Protein AF-A0A3B1IP93-F1 (afdb_monomer)

InterPro domains:
  IPR001810 F-box domain [PF12937] (65-106)
  IPR001810 F-box domain [PS50181] (61-107)
  IPR001810 F-box domain [SM00256] (67-107)
  IPR036047 F-box-like domain superfamily [SSF81383] (60-133)

pLDDT: mean 70.58, std 12.07, range [33.97, 86.12]

Radius of gyration: 28.16 Å; Cα contacts (8 Å, |Δi|>4): 142; chains: 1; bounding box: 76×38×85 Å

Sequence (161 aa):
MAKVQEESLLEIGGQGPAPIKDYYHLLITSTQVIWRNARPGELKESHSILNYSLDLCQGQADYLLRLPESIHLKIMSHLDLEDVARLAGTCCRFKQLCSSEEFWEQTVRMHWDTVPAEVEELAEELGWRNVFFTNKLQLQKQISRRKQRNQSGAAREYPTD

Nearest PDB structures (foldseek):
  3f6h-assembly1_A  TM=3.843E-01  e=4.663E+00  Leptospira interrogans
  3f6g-assembly1_A  TM=3.201E-01  e=5.302E+00  Leptospira interrogans
  3f6h-assembly1_B  TM=3.207E-01  e=6.429E+00  Leptospira interrogans
  3f6g-assembly1_B  TM=3.218E-01  e=7.795E+00  Leptospira interrogans

Structure (mmCIF, N/CA/C/O backbone):
data_AF-A0A3B1IP93-F1
#
_entry.id   AF-A0A3B1IP93-F1
#
loop_
_atom_site.group_PDB
_atom_site.id
_atom_site.type_symbol
_atom_site.label_atom_id
_atom_site.label_alt_id
_atom_site.label_comp_id
_atom_site.label_asym_id
_atom_site.label_entity_id
_atom_site.label_seq_id
_atom_site.pdbx_PDB_ins_code
_atom_site.Cartn_x
_atom_site.Cartn_y
_atom_site.Cartn_z
_atom_site.occupancy
_atom_site.B_iso_or_equiv
_atom_site.auth_seq_id
_atom_site.auth_comp_id
_atom_site.auth_asym_id
_atom_site.auth_atom_id
_atom_site.pdbx_PDB_model_num
ATOM 1 N N . MET A 1 1 ? 36.717 -4.564 -41.749 1.00 33.97 1 MET A N 1
ATOM 2 C CA . MET A 1 1 ? 36.031 -5.330 -40.688 1.00 33.97 1 MET A CA 1
ATOM 3 C C . MET A 1 1 ? 34.586 -4.870 -40.673 1.00 33.97 1 MET A C 1
ATOM 5 O O . MET A 1 1 ? 34.349 -3.698 -40.410 1.00 33.97 1 MET A O 1
ATOM 9 N N . ALA A 1 2 ? 33.653 -5.725 -41.096 1.00 37.81 2 ALA A N 1
ATOM 10 C CA . ALA A 1 2 ? 32.235 -5.384 -41.120 1.00 37.81 2 ALA A CA 1
ATOM 11 C C . ALA A 1 2 ? 31.737 -5.269 -39.675 1.00 37.81 2 ALA A C 1
ATOM 13 O O . ALA A 1 2 ? 31.897 -6.201 -38.889 1.00 37.81 2 ALA A O 1
ATOM 14 N N . LYS A 1 3 ? 31.200 -4.102 -39.316 1.00 44.84 3 LYS A N 1
ATOM 15 C CA . LYS A 1 3 ? 30.527 -3.885 -38.039 1.00 44.84 3 LYS A CA 1
ATOM 16 C C . LYS A 1 3 ? 29.268 -4.749 -38.092 1.00 44.84 3 LYS A C 1
ATOM 18 O O . LYS A 1 3 ? 28.403 -4.483 -38.919 1.00 44.84 3 LYS A O 1
ATOM 23 N N . VAL A 1 4 ? 29.216 -5.825 -37.305 1.00 50.84 4 VAL A N 1
ATOM 24 C CA . VAL A 1 4 ? 27.978 -6.590 -37.109 1.00 50.84 4 VAL A CA 1
ATOM 25 C C . VAL A 1 4 ? 26.972 -5.580 -36.574 1.00 50.84 4 VAL A C 1
ATOM 27 O O . VAL A 1 4 ? 27.146 -5.049 -35.478 1.00 50.84 4 VAL A O 1
ATOM 30 N N . GLN A 1 5 ? 26.025 -5.195 -37.423 1.00 55.84 5 GLN A N 1
ATOM 31 C CA . GLN A 1 5 ? 24.984 -4.251 -37.067 1.00 55.84 5 GLN A CA 1
ATOM 32 C C . GLN A 1 5 ? 24.072 -5.017 -36.113 1.00 55.84 5 GLN A C 1
ATOM 34 O O . GLN A 1 5 ? 23.348 -5.913 -36.535 1.00 55.84 5 GLN A O 1
ATOM 39 N N . GLU A 1 6 ? 24.211 -4.756 -34.818 1.00 62.09 6 GLU A N 1
ATOM 40 C CA . GLU A 1 6 ? 23.313 -5.303 -33.806 1.00 62.09 6 GLU A CA 1
ATOM 41 C C . GLU A 1 6 ? 21.879 -4.939 -34.218 1.00 62.09 6 GLU A C 1
ATOM 43 O O . GLU A 1 6 ? 21.616 -3.776 -34.541 1.00 62.09 6 GLU A O 1
ATOM 48 N N . GLU A 1 7 ? 20.983 -5.927 -34.317 1.00 72.31 7 GLU A N 1
ATOM 49 C CA . GLU A 1 7 ? 19.621 -5.684 -34.795 1.00 72.31 7 GLU A CA 1
ATOM 50 C C . GLU A 1 7 ? 18.927 -4.696 -33.853 1.00 72.31 7 GLU A C 1
ATOM 52 O O . GLU A 1 7 ? 18.729 -4.964 -32.663 1.00 72.31 7 GLU A O 1
ATOM 57 N N . SER A 1 8 ? 18.587 -3.522 -34.390 1.00 69.88 8 SER A N 1
ATOM 58 C CA . SER A 1 8 ? 17.735 -2.568 -33.695 1.00 69.88 8 SER A CA 1
ATOM 59 C C . SER A 1 8 ? 16.310 -3.102 -33.739 1.00 69.88 8 SER A C 1
ATOM 61 O O . SER A 1 8 ? 15.694 -3.182 -34.800 1.00 69.88 8 SER A O 1
ATOM 63 N N . LEU A 1 9 ? 15.810 -3.502 -32.573 1.00 79.00 9 LEU A N 1
ATOM 64 C CA . LEU A 1 9 ? 14.445 -3.984 -32.396 1.00 79.00 9 LEU A CA 1
ATOM 65 C C . LEU A 1 9 ? 13.451 -2.819 -32.379 1.00 79.00 9 LEU A C 1
ATOM 67 O O . LEU A 1 9 ? 12.309 -2.972 -32.806 1.00 79.00 9 LEU A O 1
ATOM 71 N N . LEU A 1 10 ? 13.876 -1.659 -31.873 1.00 77.19 10 LEU A N 1
ATOM 72 C CA . LEU A 1 10 ? 13.065 -0.449 -31.827 1.00 77.19 10 LEU A CA 1
ATOM 73 C C . LEU A 1 10 ? 13.965 0.782 -31.757 1.00 77.19 10 LEU A C 1
ATOM 75 O O . LEU A 1 10 ? 14.803 0.894 -30.867 1.00 77.19 10 LEU A O 1
ATOM 79 N N . GLU A 1 11 ? 13.747 1.740 -32.648 1.00 83.12 11 GLU A N 1
ATOM 80 C CA . GLU A 1 11 ? 14.391 3.049 -32.592 1.00 83.12 11 GLU A CA 1
ATOM 81 C C . GLU A 1 11 ? 13.318 4.132 -32.678 1.00 83.12 11 GLU A C 1
ATOM 83 O O . GLU A 1 11 ? 12.549 4.192 -33.637 1.00 83.12 11 GLU A O 1
ATOM 88 N N . ILE A 1 12 ? 13.241 4.978 -31.652 1.00 80.00 12 ILE A N 1
ATOM 89 C CA . ILE A 1 12 ? 12.288 6.083 -31.581 1.00 80.00 12 ILE A CA 1
ATOM 90 C C . ILE A 1 12 ? 13.043 7.344 -31.192 1.00 80.00 12 ILE A C 1
ATOM 92 O O . ILE A 1 12 ? 13.709 7.389 -30.162 1.00 80.00 12 ILE A O 1
ATOM 96 N N . GLY A 1 13 ? 12.918 8.395 -31.992 1.00 83.81 13 GLY A N 1
ATOM 97 C CA . GLY A 1 13 ? 13.522 9.687 -31.701 1.00 83.81 13 GLY A CA 1
ATOM 98 C C . GLY A 1 13 ? 12.576 10.823 -32.034 1.00 83.81 13 GLY A C 1
ATOM 99 O O . GLY A 1 13 ? 11.715 10.694 -32.905 1.00 83.81 13 GLY A O 1
ATOM 100 N N . GLY A 1 14 ? 12.727 11.940 -31.338 1.00 79.94 14 GLY A N 1
ATOM 101 C CA . GLY A 1 14 ? 11.922 13.119 -31.601 1.00 79.94 14 GLY A CA 1
ATOM 102 C C . GLY A 1 14 ? 12.337 14.321 -30.774 1.00 79.94 14 GLY A C 1
ATOM 103 O O . GLY A 1 14 ? 13.259 14.271 -29.959 1.00 79.94 14 GLY A O 1
ATOM 104 N N . GLN A 1 15 ? 11.633 15.419 -31.014 1.00 81.06 15 GLN A N 1
ATOM 105 C CA . GLN A 1 15 ? 11.753 16.642 -30.241 1.00 81.06 15 GLN A CA 1
ATOM 106 C C . GLN A 1 15 ? 10.466 16.839 -29.446 1.00 81.06 15 GLN A C 1
ATOM 108 O O . GLN A 1 15 ? 9.371 16.759 -30.005 1.00 81.06 15 GLN A O 1
ATOM 113 N N . GLY A 1 16 ? 10.589 17.085 -28.142 1.00 74.38 16 GLY A N 1
ATOM 114 C CA . GLY A 1 16 ? 9.439 17.376 -27.292 1.00 74.38 16 GLY A CA 1
ATOM 115 C C . GLY A 1 16 ? 8.683 18.630 -27.764 1.00 74.38 16 GLY A C 1
ATOM 116 O O . GLY A 1 16 ? 9.289 19.536 -28.347 1.00 74.38 16 GLY A O 1
ATOM 117 N N . PRO A 1 17 ? 7.365 18.725 -27.515 1.00 70.62 17 PRO A N 1
ATOM 118 C CA . PRO A 1 17 ? 6.599 19.919 -27.851 1.00 70.62 17 PRO A CA 1
ATOM 119 C C . PRO A 1 17 ? 7.109 21.152 -27.081 1.00 70.62 17 PRO A C 1
ATOM 121 O O . PRO A 1 17 ? 7.789 21.055 -26.053 1.00 70.62 17 PRO A O 1
ATOM 124 N N . ALA A 1 18 ? 6.793 22.345 -27.592 1.00 60.84 18 ALA A N 1
ATOM 125 C CA . ALA A 1 18 ? 7.102 23.596 -26.903 1.00 60.84 18 ALA A CA 1
ATOM 126 C C . ALA A 1 18 ? 6.463 23.619 -25.494 1.00 60.84 18 ALA A C 1
ATOM 128 O O . ALA A 1 18 ? 5.366 23.084 -25.327 1.00 60.84 18 ALA A O 1
ATOM 129 N N . PRO A 1 19 ? 7.108 24.241 -24.487 1.00 63.88 19 PRO A N 1
ATOM 130 C CA . PRO A 1 19 ? 8.272 25.133 -24.585 1.00 63.88 19 PRO A CA 1
ATOM 131 C C . PRO A 1 19 ? 9.643 24.450 -24.432 1.00 63.88 19 PRO A C 1
ATOM 133 O O . PRO A 1 19 ? 10.653 25.090 -24.703 1.00 63.88 19 PRO A O 1
ATOM 136 N N . ILE A 1 20 ? 9.688 23.181 -24.013 1.00 64.31 20 ILE A N 1
ATOM 137 C CA . ILE A 1 20 ? 10.922 22.512 -23.565 1.00 64.31 20 ILE A CA 1
ATOM 138 C C . ILE A 1 20 ? 11.806 22.069 -24.744 1.00 64.31 20 ILE A C 1
ATOM 140 O O . ILE A 1 20 ? 13.016 22.243 -24.673 1.00 64.31 20 ILE A O 1
ATOM 144 N N . LYS A 1 21 ? 11.227 21.585 -25.858 1.00 71.81 21 LYS A N 1
ATOM 145 C CA . LYS A 1 21 ? 11.957 21.265 -27.111 1.00 71.81 21 LYS A CA 1
ATOM 146 C C . LYS A 1 21 ? 13.172 20.325 -26.962 1.00 71.81 21 LYS A C 1
ATOM 148 O O . LYS A 1 21 ? 14.038 20.311 -27.841 1.00 71.81 21 LYS A O 1
ATOM 153 N N . ASP A 1 22 ? 13.233 19.537 -25.892 1.00 77.62 22 ASP A N 1
ATOM 154 C CA . ASP A 1 22 ? 14.319 18.587 -25.646 1.00 77.62 22 ASP A CA 1
ATOM 155 C C . ASP A 1 22 ? 14.310 17.467 -26.690 1.00 77.62 22 ASP A C 1
ATOM 157 O O . ASP A 1 22 ? 13.248 16.982 -27.096 1.00 77.62 22 ASP A O 1
ATOM 161 N N . TYR A 1 23 ? 15.501 17.044 -27.113 1.00 75.75 23 TYR A N 1
ATOM 162 C CA . TYR A 1 23 ? 15.649 15.884 -27.982 1.00 75.75 23 TYR A CA 1
ATOM 163 C C . TYR A 1 23 ? 15.646 14.619 -27.135 1.00 75.75 23 TYR A C 1
ATOM 165 O O . TYR A 1 23 ? 16.404 14.506 -26.165 1.00 75.75 23 TYR A O 1
ATOM 173 N N . TYR A 1 24 ? 14.814 13.662 -27.526 1.00 77.75 24 TYR A N 1
ATOM 174 C CA . TYR A 1 24 ? 14.798 12.327 -26.951 1.00 77.75 24 TYR A CA 1
ATOM 175 C C . TYR A 1 24 ? 15.123 11.297 -28.027 1.00 77.75 24 TYR A C 1
ATOM 177 O O . TYR A 1 24 ? 14.702 11.413 -29.180 1.00 77.75 24 TYR A O 1
ATOM 185 N N . HIS A 1 25 ? 15.887 10.284 -27.638 1.00 81.94 25 HIS A N 1
ATOM 186 C CA . HIS A 1 25 ? 16.223 9.147 -28.484 1.00 81.94 25 HIS A CA 1
ATOM 187 C C . HIS A 1 25 ? 16.232 7.876 -27.634 1.00 81.94 25 HIS A C 1
ATOM 189 O O . HIS A 1 25 ? 16.964 7.787 -26.648 1.00 81.94 25 HIS A O 1
ATOM 195 N N . LEU A 1 26 ? 15.378 6.927 -28.007 1.00 79.75 26 LEU A N 1
ATOM 196 C CA . LEU A 1 26 ? 15.268 5.584 -27.455 1.00 79.75 26 LEU A CA 1
ATOM 197 C C . LEU A 1 26 ? 15.722 4.591 -28.515 1.00 79.75 26 LEU A C 1
ATOM 199 O O . LEU A 1 26 ? 15.120 4.514 -29.584 1.00 79.75 26 LEU A O 1
ATOM 203 N N . LEU A 1 27 ? 16.734 3.798 -28.193 1.00 79.50 27 LEU A N 1
ATOM 204 C CA . LEU A 1 27 ? 17.195 2.698 -29.024 1.00 79.50 27 LEU A CA 1
ATOM 205 C C . LEU A 1 27 ? 17.153 1.407 -28.216 1.00 79.50 27 LEU A C 1
ATOM 207 O O . LEU A 1 27 ? 17.747 1.323 -27.147 1.00 79.50 27 LEU A O 1
ATOM 211 N N . ILE A 1 28 ? 16.480 0.395 -28.740 1.00 75.44 28 ILE A N 1
ATOM 212 C CA . ILE A 1 28 ? 16.423 -0.953 -28.188 1.00 75.44 28 ILE A CA 1
ATOM 213 C C . ILE A 1 28 ? 17.068 -1.885 -29.207 1.00 75.44 28 ILE A C 1
ATOM 215 O O . ILE A 1 28 ? 16.632 -1.954 -30.358 1.00 75.44 28 ILE A O 1
ATOM 219 N N . THR A 1 29 ? 18.102 -2.601 -28.787 1.00 78.56 29 THR A N 1
ATOM 220 C CA . THR A 1 29 ? 18.717 -3.702 -29.534 1.00 78.56 29 THR A CA 1
ATOM 221 C C . THR A 1 29 ? 18.418 -5.025 -28.835 1.00 78.56 29 THR A C 1
ATOM 223 O O . THR A 1 29 ? 17.827 -5.057 -27.755 1.00 78.56 29 THR A O 1
ATOM 226 N N . SER A 1 30 ? 18.847 -6.139 -29.428 1.00 69.56 30 SER A N 1
ATOM 227 C CA . SER A 1 30 ? 18.759 -7.459 -28.790 1.00 69.56 30 SER A CA 1
ATOM 228 C C . SER A 1 30 ? 19.521 -7.567 -27.461 1.00 69.56 30 SER A C 1
ATOM 230 O O . SER A 1 30 ? 19.289 -8.507 -26.706 1.00 69.56 30 SER A O 1
ATOM 232 N N . THR A 1 31 ? 20.444 -6.645 -27.174 1.00 67.38 31 THR A N 1
ATOM 233 C CA . THR A 1 31 ? 21.359 -6.719 -26.023 1.00 67.38 31 THR A CA 1
ATOM 234 C C . THR A 1 31 ? 21.293 -5.499 -25.107 1.00 67.38 31 THR A C 1
ATOM 236 O O . THR A 1 31 ? 21.701 -5.594 -23.950 1.00 67.38 31 THR A O 1
ATOM 239 N N . GLN A 1 32 ? 20.831 -4.345 -25.598 1.00 64.69 32 GLN A N 1
ATOM 240 C CA . GLN A 1 32 ? 20.965 -3.064 -24.905 1.00 64.69 32 GLN A CA 1
ATOM 241 C C . GLN A 1 32 ? 19.736 -2.174 -25.116 1.00 64.69 32 GLN A C 1
ATOM 243 O O . GLN A 1 32 ? 19.117 -2.170 -26.178 1.00 64.69 32 GLN A O 1
ATOM 248 N N . VAL A 1 33 ? 19.411 -1.367 -24.104 1.00 68.69 33 VAL A N 1
ATOM 249 C CA . VAL A 1 33 ? 18.370 -0.330 -24.164 1.00 68.69 33 VAL A CA 1
ATOM 250 C C . VAL A 1 33 ? 19.024 1.011 -23.873 1.00 68.69 33 VAL A C 1
ATOM 252 O O . VAL A 1 33 ? 19.426 1.255 -22.748 1.00 68.69 33 VAL A O 1
ATOM 255 N N . ILE A 1 34 ? 19.135 1.896 -24.856 1.00 71.31 34 ILE A N 1
ATOM 256 C CA . ILE A 1 34 ? 19.781 3.205 -24.735 1.00 71.31 34 ILE A CA 1
ATOM 257 C C . ILE A 1 34 ? 18.706 4.292 -24.724 1.00 71.31 34 ILE A C 1
ATOM 259 O O . ILE A 1 34 ? 17.974 4.453 -25.698 1.00 71.31 34 ILE A O 1
ATOM 263 N N . TRP A 1 35 ? 18.650 5.080 -23.648 1.00 71.69 35 TRP A N 1
ATOM 264 C CA . TRP A 1 35 ? 17.829 6.291 -23.571 1.00 71.69 35 TRP A CA 1
ATOM 265 C C . TRP A 1 35 ? 18.714 7.530 -23.447 1.00 71.69 35 TRP A C 1
ATOM 267 O O . TRP A 1 35 ? 19.486 7.668 -22.494 1.00 71.69 35 TRP A O 1
ATOM 277 N N . ARG A 1 36 ? 18.586 8.450 -24.404 1.00 72.44 36 ARG A N 1
ATOM 278 C CA . ARG A 1 36 ? 19.277 9.741 -24.413 1.00 72.44 36 ARG A CA 1
ATOM 279 C C . ARG A 1 36 ? 18.250 10.856 -24.341 1.00 72.44 36 ARG A C 1
ATOM 281 O O . ARG A 1 36 ? 17.366 10.944 -25.190 1.00 72.44 36 ARG A O 1
ATOM 288 N N . ASN A 1 37 ? 18.407 11.732 -23.358 1.00 67.88 37 ASN A N 1
ATOM 289 C CA . ASN A 1 37 ? 17.715 13.008 -23.304 1.00 67.88 37 ASN A CA 1
ATOM 290 C C . ASN A 1 37 ? 18.762 14.119 -23.263 1.00 67.88 37 ASN A C 1
ATOM 292 O O . ASN A 1 37 ? 19.567 14.195 -22.337 1.00 67.88 37 ASN A O 1
ATOM 296 N N . ALA A 1 38 ? 18.765 14.967 -24.284 1.00 58.69 38 ALA A N 1
ATOM 297 C CA . ALA A 1 38 ? 19.679 16.092 -24.352 1.00 58.69 38 ALA A CA 1
ATOM 298 C C . ALA A 1 38 ? 18.877 17.388 -24.419 1.00 58.69 38 ALA A C 1
ATOM 300 O O . ALA A 1 38 ? 18.070 17.594 -25.332 1.00 58.69 38 ALA A O 1
ATOM 301 N N . ARG A 1 39 ? 19.161 18.291 -23.478 1.00 57.88 39 ARG A N 1
ATOM 302 C CA . ARG A 1 39 ? 18.974 19.718 -23.743 1.00 57.88 39 ARG A CA 1
ATOM 303 C C . ARG A 1 39 ? 19.954 20.098 -24.856 1.00 57.88 39 ARG A C 1
ATOM 305 O O . ARG A 1 39 ? 21.028 19.491 -24.921 1.00 57.88 39 ARG A O 1
ATOM 312 N N . PRO A 1 40 ? 19.662 21.090 -25.711 1.00 51.31 40 PRO A N 1
ATOM 313 C CA . PRO A 1 40 ? 20.654 21.594 -26.655 1.00 51.31 40 PRO A CA 1
ATOM 314 C C . PRO A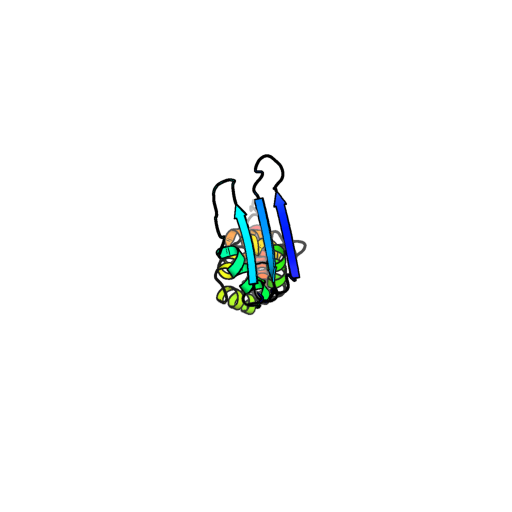 1 40 ? 21.930 22.008 -25.894 1.00 51.31 40 PRO A C 1
ATOM 316 O O . PRO A 1 40 ? 21.934 23.023 -25.205 1.00 51.31 40 PRO A O 1
ATOM 319 N N . GLY A 1 41 ? 22.987 21.188 -25.961 1.00 52.06 41 GLY A N 1
ATOM 320 C CA . GLY A 1 41 ? 24.269 21.427 -25.284 1.00 52.06 41 GLY A CA 1
ATOM 321 C C . GLY A 1 41 ? 24.589 20.590 -24.030 1.00 52.06 41 GLY A C 1
ATOM 322 O O . GLY A 1 41 ? 25.719 20.681 -23.562 1.00 52.06 41 GLY A O 1
ATOM 323 N N . GLU A 1 42 ? 23.690 19.744 -23.507 1.00 48.41 42 GLU A N 1
ATOM 324 C CA . GLU A 1 42 ? 24.004 18.817 -22.396 1.00 48.41 42 GLU A CA 1
ATOM 325 C C . GLU A 1 42 ? 23.816 17.353 -22.822 1.00 48.41 42 GLU A C 1
ATOM 327 O O . GLU A 1 42 ? 22.694 16.879 -22.995 1.00 48.41 42 GLU A O 1
ATOM 332 N N . LEU A 1 43 ? 24.920 16.610 -22.946 1.00 49.78 43 LEU A N 1
ATOM 333 C CA . LEU A 1 43 ? 24.905 15.147 -23.009 1.00 49.78 43 LEU A CA 1
ATOM 334 C C . LEU A 1 43 ? 24.766 14.602 -21.582 1.00 49.78 43 LEU A C 1
ATOM 336 O O . LEU A 1 43 ? 25.748 14.517 -20.847 1.00 49.78 43 LEU A O 1
ATOM 340 N N . LYS A 1 44 ? 23.545 14.236 -21.180 1.00 51.75 44 LYS A N 1
ATOM 341 C CA . LYS A 1 44 ? 23.318 13.404 -19.993 1.00 51.75 44 LYS A CA 1
ATOM 342 C C . LYS A 1 44 ? 22.951 11.998 -20.437 1.00 51.75 44 LYS A C 1
ATOM 344 O O . LYS A 1 44 ? 21.851 11.741 -20.917 1.00 51.75 44 LYS A O 1
ATOM 349 N N . GLU A 1 45 ? 23.888 11.075 -20.269 1.00 53.94 45 GLU A N 1
ATOM 350 C CA . GLU A 1 45 ? 23.574 9.655 -20.319 1.00 53.94 45 GLU A CA 1
ATOM 351 C C . GLU A 1 45 ? 22.824 9.297 -19.032 1.00 53.94 45 GLU A C 1
ATOM 353 O O . GLU A 1 45 ? 23.397 9.257 -17.944 1.00 53.94 45 GLU A O 1
ATOM 358 N N . SER A 1 46 ? 21.514 9.079 -19.135 1.00 57.75 46 SER A N 1
ATOM 359 C CA . SER A 1 46 ? 20.682 8.704 -17.989 1.00 57.75 46 SER A CA 1
ATOM 360 C C . SER A 1 46 ? 20.849 7.207 -17.693 1.00 57.75 46 SER A C 1
ATOM 362 O O . SER A 1 46 ? 19.953 6.406 -17.957 1.00 57.75 46 SER A O 1
ATOM 364 N N . HIS A 1 47 ? 22.012 6.820 -17.149 1.00 56.19 47 HIS A N 1
ATOM 365 C CA . HIS A 1 47 ? 22.348 5.430 -16.773 1.00 56.19 47 HIS A CA 1
ATOM 366 C C . HIS A 1 47 ? 21.309 4.806 -15.826 1.00 56.19 47 HIS A C 1
ATOM 368 O O . HIS A 1 47 ? 21.096 3.597 -15.845 1.00 56.19 47 HIS A O 1
ATOM 374 N N . SER A 1 48 ? 20.604 5.628 -15.040 1.00 61.28 48 SER A N 1
ATOM 375 C CA . SER A 1 48 ? 19.537 5.178 -14.139 1.00 61.28 48 SER A CA 1
ATOM 376 C C . SER A 1 48 ? 18.324 4.598 -14.870 1.00 61.28 48 SER A C 1
ATOM 378 O O . SER A 1 48 ? 17.745 3.629 -14.392 1.00 61.28 48 SER A O 1
ATOM 380 N N . ILE A 1 49 ? 17.948 5.146 -16.030 1.00 67.31 49 ILE A N 1
ATOM 381 C CA . ILE A 1 49 ? 16.799 4.667 -16.815 1.00 67.31 49 ILE A CA 1
ATOM 382 C C . ILE A 1 49 ? 17.167 3.370 -17.535 1.00 67.31 49 ILE A C 1
ATOM 384 O O . ILE A 1 49 ? 16.354 2.452 -17.584 1.00 67.31 49 ILE A O 1
ATOM 388 N N . LEU A 1 50 ? 18.402 3.286 -18.037 1.00 67.69 50 LEU A N 1
ATOM 389 C CA . LEU A 1 50 ? 18.943 2.096 -18.689 1.00 67.69 50 LEU A CA 1
ATOM 390 C C . LEU A 1 50 ? 18.952 0.907 -17.722 1.00 67.69 50 LEU A C 1
ATOM 392 O O . LEU A 1 50 ? 18.309 -0.100 -18.005 1.00 67.69 50 LEU A O 1
ATOM 396 N N . ASN A 1 51 ? 19.567 1.061 -16.545 1.00 69.69 51 ASN A N 1
ATOM 397 C CA . ASN A 1 51 ? 19.595 0.005 -15.528 1.00 69.69 51 ASN A CA 1
ATOM 398 C C . ASN A 1 51 ? 18.183 -0.372 -15.069 1.00 69.69 51 ASN A C 1
ATOM 400 O O . ASN A 1 51 ? 17.832 -1.542 -15.077 1.00 69.69 51 ASN A O 1
ATOM 404 N N . TYR A 1 52 ? 17.323 0.614 -14.806 1.00 68.06 52 TYR A N 1
ATOM 405 C CA . TYR A 1 52 ? 15.931 0.359 -14.436 1.00 68.06 52 TYR A CA 1
ATOM 406 C C . TYR A 1 52 ? 15.135 -0.394 -15.515 1.00 68.06 52 TYR A C 1
ATOM 408 O O . TYR A 1 52 ? 14.310 -1.253 -15.202 1.00 68.06 52 TYR A O 1
ATOM 416 N N . SER A 1 53 ? 15.361 -0.076 -16.793 1.00 68.75 53 SER A N 1
ATOM 417 C CA . SER A 1 53 ? 14.731 -0.773 -17.917 1.00 68.75 53 SER A CA 1
ATOM 418 C C . SER A 1 53 ? 15.274 -2.190 -18.104 1.00 68.75 53 SER A C 1
ATOM 420 O O . SER A 1 53 ? 14.505 -3.096 -18.415 1.00 68.75 53 SER A O 1
ATOM 422 N N . LEU A 1 54 ? 16.565 -2.410 -17.846 1.00 73.38 54 LEU A N 1
ATOM 423 C CA . LEU A 1 54 ? 17.162 -3.742 -17.844 1.00 73.38 54 LEU A CA 1
ATOM 424 C C . LEU A 1 54 ? 16.626 -4.587 -16.685 1.00 73.38 54 LEU A C 1
ATOM 426 O O . LEU A 1 54 ? 16.178 -5.701 -16.937 1.00 73.38 54 LEU A O 1
ATOM 430 N N . ASP A 1 55 ? 16.562 -4.047 -15.467 1.00 75.69 55 ASP A N 1
ATOM 431 C CA . ASP A 1 55 ? 16.005 -4.738 -14.294 1.00 75.69 55 ASP A CA 1
ATOM 432 C C . ASP A 1 55 ? 14.542 -5.149 -14.538 1.00 75.69 55 ASP A C 1
ATOM 434 O O . ASP A 1 55 ? 14.124 -6.263 -14.221 1.00 75.69 55 ASP A O 1
ATOM 438 N N . LEU A 1 56 ? 13.772 -4.272 -15.192 1.00 73.94 56 LEU A N 1
ATOM 439 C CA . LEU A 1 56 ? 12.411 -4.538 -15.660 1.00 73.94 56 LEU A CA 1
ATOM 440 C C . LEU A 1 56 ? 12.311 -5.681 -16.670 1.00 73.94 56 LEU A C 1
ATOM 442 O O . LEU A 1 56 ? 11.381 -6.480 -16.584 1.00 73.94 56 LEU A O 1
ATOM 446 N N . CYS A 1 57 ? 13.210 -5.728 -17.650 1.00 71.69 57 CYS A N 1
ATOM 447 C CA . CYS A 1 57 ? 13.215 -6.762 -18.685 1.00 71.69 57 CYS A CA 1
ATOM 448 C C . CYS A 1 57 ? 13.742 -8.103 -18.154 1.00 71.69 57 CYS A C 1
ATOM 450 O O . CYS A 1 57 ? 13.341 -9.156 -18.640 1.00 71.69 57 CYS A O 1
ATOM 452 N N . GLN A 1 58 ? 14.619 -8.072 -17.150 1.00 77.06 58 GLN A N 1
ATOM 453 C CA . GLN A 1 58 ? 15.240 -9.253 -16.547 1.00 77.06 58 GLN A CA 1
ATOM 454 C C . GLN A 1 58 ? 14.414 -9.863 -15.405 1.00 77.06 58 GLN A C 1
ATOM 456 O O . GLN A 1 58 ? 14.842 -10.846 -14.797 1.00 77.06 58 GLN A O 1
ATOM 461 N N . GLY A 1 59 ? 13.246 -9.299 -15.082 1.00 69.31 59 GLY A N 1
ATOM 462 C CA . GLY A 1 59 ? 12.440 -9.782 -13.957 1.00 69.31 59 GLY A CA 1
ATOM 463 C C . GLY A 1 59 ? 12.997 -9.401 -12.584 1.00 69.31 59 GLY A C 1
ATOM 464 O O . GLY A 1 59 ? 12.492 -9.884 -11.578 1.00 69.31 59 GLY A O 1
ATOM 465 N N . GLN A 1 60 ? 14.029 -8.556 -12.533 1.00 72.31 60 GLN A N 1
ATOM 466 C CA . GLN A 1 60 ? 14.748 -8.148 -11.320 1.00 72.31 60 GLN A CA 1
ATOM 467 C C . GLN A 1 60 ? 14.184 -6.853 -10.714 1.00 72.31 60 GLN A C 1
ATOM 469 O O . GLN A 1 60 ? 14.844 -6.183 -9.925 1.00 72.31 60 GLN A O 1
ATOM 474 N N . ALA A 1 61 ? 12.963 -6.473 -11.095 1.00 72.62 61 ALA A N 1
ATOM 475 C CA . ALA A 1 61 ? 12.274 -5.310 -10.562 1.00 72.62 61 ALA A CA 1
ATOM 476 C C . ALA A 1 61 ? 11.185 -5.726 -9.566 1.00 72.62 61 ALA A C 1
ATOM 478 O O . ALA A 1 61 ? 10.434 -6.672 -9.803 1.00 72.62 61 ALA A O 1
ATOM 479 N N . ASP A 1 62 ? 11.018 -4.949 -8.496 1.00 73.56 62 ASP A N 1
ATOM 480 C CA . ASP A 1 6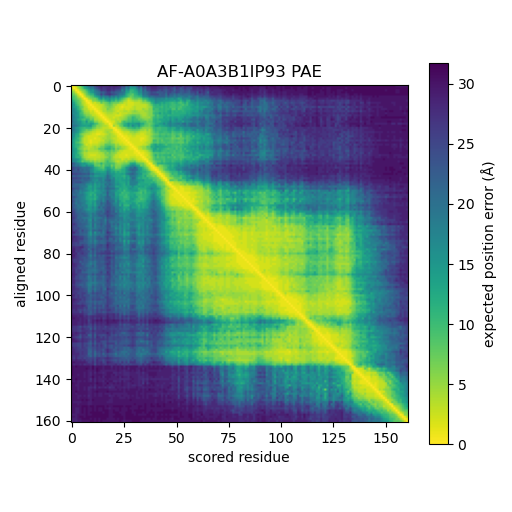2 ? 9.918 -5.124 -7.546 1.00 73.56 62 ASP A CA 1
ATOM 481 C C . ASP A 1 62 ? 8.581 -4.678 -8.165 1.00 73.56 62 ASP A C 1
ATOM 483 O O . ASP A 1 62 ? 8.076 -3.582 -7.905 1.00 73.56 62 ASP A O 1
ATOM 487 N N . TYR A 1 63 ? 7.978 -5.520 -9.010 1.00 77.81 63 TYR A N 1
ATOM 488 C CA . TYR A 1 63 ? 6.695 -5.224 -9.664 1.00 77.81 63 TYR A CA 1
ATOM 489 C C . TYR A 1 63 ? 5.591 -4.938 -8.654 1.00 77.81 63 TYR A C 1
ATOM 491 O O . TYR A 1 63 ? 4.779 -4.040 -8.866 1.00 77.81 63 TYR A O 1
ATOM 499 N N . LEU A 1 64 ? 5.601 -5.665 -7.532 1.00 77.50 64 LEU A N 1
ATOM 500 C CA . LEU A 1 64 ? 4.619 -5.510 -6.470 1.00 77.50 64 LEU A CA 1
ATOM 501 C C . LEU A 1 64 ? 4.644 -4.091 -5.895 1.00 77.50 64 LEU A C 1
ATOM 503 O O . LEU A 1 64 ? 3.586 -3.522 -5.675 1.00 77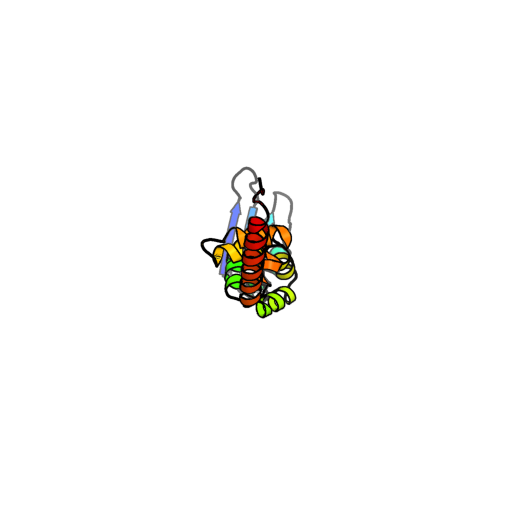.50 64 LEU A O 1
ATOM 507 N N . LEU A 1 65 ? 5.818 -3.477 -5.728 1.00 75.56 65 LEU A N 1
ATOM 508 C CA . LEU A 1 65 ? 5.957 -2.117 -5.187 1.00 75.56 65 LEU A CA 1
ATOM 509 C C . LEU A 1 65 ? 5.547 -1.012 -6.158 1.00 75.56 65 LEU A C 1
ATOM 511 O O . LEU A 1 65 ? 5.291 0.116 -5.740 1.00 75.56 65 LEU A O 1
ATOM 515 N N . ARG A 1 66 ? 5.497 -1.335 -7.448 1.00 78.94 66 ARG A N 1
ATOM 516 C CA . ARG A 1 66 ? 5.199 -0.390 -8.526 1.00 78.94 66 ARG A CA 1
ATOM 517 C C . ARG A 1 66 ? 3.723 -0.306 -8.869 1.00 78.94 66 ARG A C 1
ATOM 519 O O . ARG A 1 66 ? 3.336 0.560 -9.653 1.00 78.94 66 ARG A O 1
ATOM 526 N N . LEU A 1 67 ? 2.917 -1.215 -8.327 1.00 83.62 67 LEU A N 1
ATOM 527 C CA . LEU A 1 67 ? 1.475 -1.161 -8.497 1.00 83.62 67 LEU A CA 1
ATOM 528 C C . LEU A 1 67 ? 0.917 0.130 -7.871 1.00 83.62 67 LEU A C 1
ATOM 530 O O . LEU A 1 67 ? 1.503 0.664 -6.929 1.00 83.62 67 LEU A O 1
ATOM 534 N N . PRO A 1 68 ? -0.205 0.654 -8.384 1.00 84.44 68 PRO A N 1
ATOM 535 C CA . PRO A 1 68 ? -0.927 1.731 -7.725 1.00 84.44 68 PRO A CA 1
ATOM 536 C C . PRO A 1 68 ? -1.384 1.323 -6.323 1.00 84.44 68 PRO A C 1
ATOM 538 O O . PRO A 1 68 ? -1.737 0.166 -6.087 1.00 84.44 68 PRO A O 1
ATOM 541 N N . GLU A 1 69 ? -1.482 2.304 -5.429 1.00 81.00 69 GLU A N 1
ATOM 542 C CA . GLU A 1 69 ? -1.905 2.109 -4.036 1.00 81.00 69 GLU A CA 1
ATOM 543 C C . GLU A 1 69 ? -3.291 1.453 -3.914 1.00 81.00 69 GLU A C 1
ATOM 545 O O . GLU A 1 69 ? -3.522 0.627 -3.035 1.00 81.00 69 GLU A O 1
ATOM 550 N N . SER A 1 70 ? -4.190 1.706 -4.869 1.00 82.38 70 SER A N 1
ATOM 551 C CA . SER A 1 70 ? -5.496 1.040 -4.951 1.00 82.38 70 SER A CA 1
ATOM 552 C C . SER A 1 70 ? -5.405 -0.478 -5.139 1.00 82.38 70 SER A C 1
ATOM 554 O O . SER A 1 70 ? -6.252 -1.217 -4.636 1.00 82.38 70 SER A O 1
ATOM 556 N N . ILE A 1 71 ? -4.379 -0.968 -5.841 1.00 85.00 71 ILE A N 1
ATOM 557 C CA . ILE A 1 71 ? -4.141 -2.405 -6.002 1.00 85.00 71 ILE A CA 1
ATOM 558 C C . ILE A 1 71 ? -3.484 -2.970 -4.743 1.00 85.00 71 ILE A C 1
ATOM 560 O O . ILE A 1 71 ? -3.845 -4.068 -4.330 1.00 85.00 71 ILE A O 1
ATOM 564 N N . HIS A 1 72 ? -2.585 -2.222 -4.093 1.00 85.06 72 HIS A N 1
ATOM 565 C CA . HIS A 1 72 ? -2.032 -2.619 -2.791 1.00 85.06 72 HIS A CA 1
ATOM 566 C C . HIS A 1 72 ? -3.130 -2.817 -1.750 1.00 85.06 72 HIS A C 1
ATOM 568 O O . HIS A 1 72 ? -3.166 -3.867 -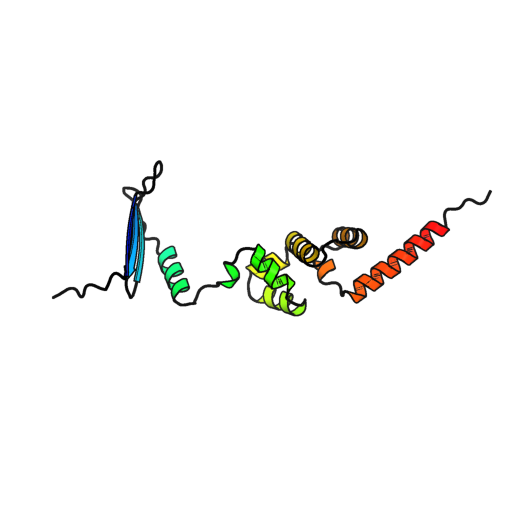1.113 1.00 85.06 72 HIS A O 1
ATOM 574 N N . LEU A 1 73 ? -4.063 -1.866 -1.655 1.00 78.88 73 LEU A N 1
ATOM 575 C CA . LEU A 1 73 ? -5.246 -1.946 -0.795 1.00 78.88 73 LEU A CA 1
ATOM 576 C C . LEU A 1 73 ? -6.068 -3.203 -1.082 1.00 78.88 73 LEU A C 1
ATOM 578 O O . LEU A 1 73 ? -6.435 -3.928 -0.162 1.00 78.88 73 LEU A O 1
ATOM 582 N N . LYS A 1 74 ? -6.313 -3.502 -2.362 1.00 81.44 74 LYS A N 1
ATOM 583 C CA . LYS A 1 74 ? -7.082 -4.684 -2.762 1.00 81.44 74 LYS A CA 1
ATOM 584 C C . LYS A 1 74 ? -6.358 -5.996 -2.463 1.00 81.44 74 LYS A C 1
ATOM 586 O O . LYS A 1 74 ? -6.994 -6.962 -2.071 1.00 81.44 74 LYS A O 1
ATOM 591 N N . ILE A 1 75 ? -5.040 -6.055 -2.643 1.00 84.25 75 ILE A N 1
ATOM 592 C CA . ILE A 1 75 ? -4.253 -7.237 -2.266 1.00 84.25 75 ILE A CA 1
ATOM 593 C C . ILE A 1 75 ? -4.346 -7.434 -0.754 1.00 84.25 75 ILE A C 1
ATOM 595 O O . ILE A 1 75 ? -4.690 -8.519 -0.301 1.00 84.25 75 ILE A O 1
ATOM 599 N N . MET A 1 76 ? -4.097 -6.378 0.021 1.00 79.00 76 MET A N 1
ATOM 600 C CA . MET A 1 76 ? -4.091 -6.440 1.481 1.00 79.00 76 MET A CA 1
ATOM 601 C C . MET A 1 76 ? -5.475 -6.728 2.073 1.00 79.00 76 MET A C 1
ATOM 603 O O . MET A 1 76 ? -5.553 -7.427 3.076 1.00 79.00 76 MET A O 1
ATOM 607 N N . SER A 1 77 ? -6.565 -6.288 1.438 1.00 75.69 7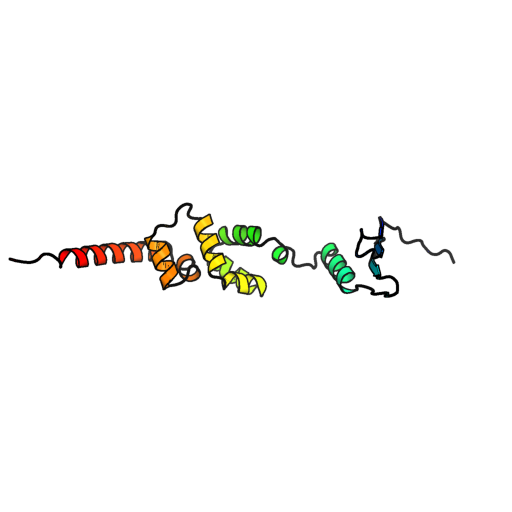7 SER A N 1
ATOM 608 C CA . SER A 1 77 ? -7.931 -6.594 1.888 1.00 75.69 77 SER A CA 1
ATOM 609 C C . SER A 1 77 ? -8.322 -8.070 1.734 1.00 75.69 77 SER A C 1
ATOM 611 O O . SER A 1 77 ? -9.287 -8.518 2.358 1.00 75.69 77 SER A O 1
ATOM 613 N N . HIS A 1 78 ? -7.584 -8.835 0.925 1.00 77.94 78 HIS A N 1
ATOM 614 C CA . HIS A 1 78 ? -7.756 -10.280 0.769 1.00 77.94 78 HIS A CA 1
ATOM 615 C C . HIS A 1 78 ? -6.815 -11.109 1.655 1.00 77.94 78 HIS A C 1
ATOM 617 O O . HIS A 1 78 ? -6.907 -12.335 1.633 1.00 77.94 78 HIS A O 1
ATOM 623 N N . LEU A 1 79 ? -5.918 -10.469 2.408 1.00 78.06 79 LEU A N 1
ATOM 624 C CA . LEU A 1 79 ? -4.958 -11.143 3.277 1.00 78.06 79 LEU A CA 1
ATOM 625 C C . LEU A 1 79 ? -5.436 -11.152 4.728 1.00 78.06 79 LEU A C 1
ATOM 627 O O . LEU A 1 79 ? -5.991 -10.173 5.229 1.00 78.06 79 LEU A O 1
ATOM 631 N N . ASP A 1 80 ? -5.157 -12.255 5.417 1.00 71.44 80 ASP A N 1
ATOM 632 C CA . ASP A 1 80 ? -5.370 -12.352 6.854 1.00 71.44 80 ASP A CA 1
ATOM 633 C C . ASP A 1 80 ? -4.321 -11.539 7.620 1.00 71.44 80 ASP A C 1
ATOM 635 O O . ASP A 1 80 ? -3.260 -11.170 7.112 1.00 71.44 80 ASP A O 1
ATOM 639 N N . LEU A 1 81 ? -4.600 -11.288 8.897 1.00 71.06 81 LEU A N 1
ATOM 640 C CA . LEU A 1 81 ? -3.784 -10.424 9.747 1.00 71.06 81 LEU A CA 1
ATOM 641 C C . LEU A 1 81 ? -2.309 -10.834 9.816 1.00 71.06 81 LEU A C 1
ATOM 643 O O . LEU A 1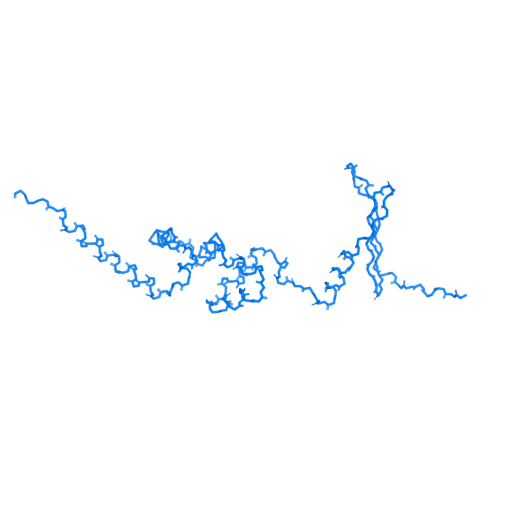 81 ? -1.407 -9.995 9.834 1.00 71.06 81 LEU A O 1
ATOM 647 N N . GLU A 1 82 ? -2.079 -12.142 9.866 1.00 76.75 82 GLU A N 1
ATOM 648 C CA . GLU A 1 82 ? -0.745 -12.719 9.915 1.00 76.75 82 GLU A CA 1
ATOM 649 C C . GLU A 1 82 ? 0.000 -12.503 8.593 1.00 76.75 82 GLU A C 1
ATOM 651 O O . GLU A 1 82 ? 1.178 -12.146 8.594 1.00 76.75 82 GLU A O 1
ATOM 656 N N . ASP A 1 83 ? -0.697 -12.632 7.466 1.00 81.69 83 ASP A N 1
ATOM 657 C CA . ASP A 1 83 ? -0.130 -12.415 6.138 1.00 81.69 83 ASP A CA 1
ATOM 658 C C . ASP A 1 83 ? 0.172 -10.946 5.876 1.00 81.69 83 ASP A C 1
ATOM 660 O O . ASP A 1 83 ? 1.217 -10.631 5.309 1.00 81.69 83 ASP A O 1
ATOM 664 N N . VAL A 1 84 ? -0.672 -10.032 6.356 1.00 81.62 84 VAL A N 1
ATOM 665 C CA . VAL A 1 84 ? -0.376 -8.600 6.269 1.00 81.62 84 VAL A CA 1
ATOM 666 C C . VAL A 1 84 ? 0.854 -8.240 7.111 1.00 81.62 84 VAL A C 1
ATOM 668 O O . VAL A 1 84 ? 1.717 -7.487 6.655 1.00 81.62 84 VAL A O 1
ATOM 671 N N . ALA A 1 85 ? 0.998 -8.818 8.307 1.00 78.44 85 ALA A N 1
ATOM 672 C CA . ALA A 1 85 ? 2.188 -8.616 9.133 1.00 78.44 85 ALA A CA 1
ATOM 673 C C . ALA A 1 85 ? 3.461 -9.174 8.469 1.00 78.44 85 ALA A C 1
ATOM 675 O O . ALA A 1 85 ? 4.506 -8.519 8.495 1.00 78.44 85 ALA A O 1
ATOM 676 N N . ARG A 1 86 ? 3.375 -10.347 7.825 1.00 83.56 86 ARG A N 1
ATOM 677 C CA . ARG A 1 86 ? 4.477 -10.910 7.027 1.00 83.56 86 ARG A CA 1
ATOM 678 C C . ARG A 1 86 ? 4.813 -10.010 5.839 1.00 83.56 86 ARG A C 1
ATOM 680 O O . ARG A 1 86 ? 5.986 -9.709 5.634 1.00 83.56 86 ARG A O 1
ATOM 687 N N . LEU A 1 87 ? 3.806 -9.522 5.110 1.00 84.31 87 LEU A N 1
ATOM 688 C CA . LEU A 1 87 ? 3.971 -8.619 3.968 1.00 84.31 87 LEU A CA 1
ATOM 689 C C . LEU A 1 87 ? 4.680 -7.322 4.380 1.00 84.31 87 LEU A C 1
ATOM 691 O O . LEU A 1 87 ? 5.635 -6.909 3.723 1.00 84.31 87 LEU A O 1
ATOM 695 N N . ALA A 1 88 ? 4.293 -6.728 5.511 1.00 84.62 88 ALA A N 1
ATOM 696 C CA . ALA A 1 88 ? 4.960 -5.557 6.080 1.00 84.62 88 ALA A CA 1
ATOM 697 C C . ALA A 1 88 ? 6.444 -5.803 6.408 1.00 84.62 88 ALA A C 1
ATOM 699 O O . ALA A 1 88 ? 7.245 -4.870 6.390 1.00 84.62 88 ALA A O 1
ATOM 700 N N . GLY A 1 89 ? 6.819 -7.050 6.706 1.00 82.38 89 GLY A N 1
ATOM 701 C CA . GLY A 1 89 ? 8.203 -7.452 6.949 1.00 82.38 89 GLY A CA 1
ATOM 702 C C . GLY A 1 89 ? 9.041 -7.623 5.682 1.00 82.38 89 GLY A C 1
ATOM 703 O O . GLY A 1 89 ? 10.266 -7.598 5.769 1.00 82.38 89 GLY A O 1
ATOM 704 N N . THR A 1 90 ? 8.412 -7.773 4.511 1.00 84.44 90 THR A N 1
ATOM 705 C CA . THR A 1 90 ? 9.142 -8.015 3.256 1.00 84.44 90 THR A CA 1
ATOM 706 C C . THR A 1 90 ? 9.811 -6.762 2.707 1.00 84.44 90 THR A C 1
ATOM 708 O O . THR A 1 90 ? 10.884 -6.850 2.115 1.00 84.44 90 THR A O 1
ATOM 711 N N . CYS A 1 91 ? 9.211 -5.583 2.900 1.00 79.56 91 CYS A N 1
ATOM 712 C CA . CYS A 1 91 ? 9.755 -4.350 2.345 1.00 79.56 91 CYS A CA 1
ATOM 713 C C . CYS A 1 91 ? 9.383 -3.101 3.156 1.00 79.56 91 CYS A C 1
ATOM 715 O O . CYS A 1 91 ? 8.369 -3.034 3.857 1.00 79.56 91 CYS A O 1
ATOM 717 N N . CYS A 1 92 ? 10.195 -2.052 3.006 1.00 81.94 92 CYS A N 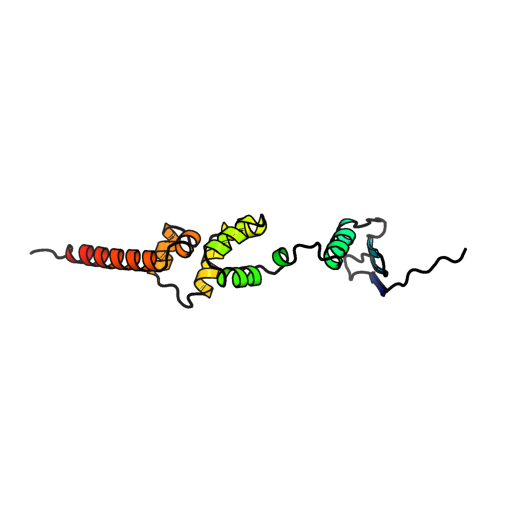1
ATOM 718 C CA . CYS A 1 92 ? 9.987 -0.778 3.693 1.00 81.94 92 CYS A CA 1
ATOM 719 C C . CYS A 1 92 ? 8.692 -0.066 3.269 1.00 81.94 92 CYS A C 1
ATOM 721 O O . CYS A 1 92 ? 8.067 0.595 4.096 1.00 81.94 92 CYS A O 1
ATOM 723 N N . ARG A 1 93 ? 8.261 -0.218 2.011 1.00 82.56 93 ARG A N 1
ATOM 724 C CA . ARG A 1 93 ? 7.048 0.417 1.480 1.00 82.56 93 ARG A CA 1
ATOM 725 C C . ARG A 1 93 ? 5.784 -0.170 2.109 1.00 82.56 93 ARG A C 1
ATOM 727 O O . ARG A 1 93 ? 4.952 0.590 2.587 1.00 82.56 93 ARG A O 1
ATOM 734 N N . PHE A 1 94 ? 5.660 -1.499 2.182 1.00 82.69 94 PHE A N 1
ATOM 735 C CA . PHE A 1 94 ? 4.535 -2.142 2.871 1.00 82.69 94 PHE A CA 1
ATOM 736 C C . PHE A 1 94 ? 4.587 -1.906 4.374 1.00 82.69 94 PHE A C 1
ATOM 738 O O . PHE A 1 94 ? 3.540 -1.732 4.990 1.00 82.69 94 PHE A O 1
ATOM 745 N N . LYS A 1 95 ? 5.784 -1.804 4.962 1.00 84.88 95 LYS A N 1
ATOM 746 C CA . LYS A 1 95 ? 5.927 -1.358 6.350 1.00 84.88 95 LYS A CA 1
ATOM 747 C C . LYS A 1 95 ? 5.332 0.041 6.562 1.00 84.88 95 LYS A C 1
ATOM 749 O O . LYS A 1 95 ? 4.589 0.239 7.520 1.00 84.88 95 LYS A O 1
ATOM 754 N N . GLN A 1 96 ? 5.628 0.990 5.669 1.00 84.62 96 GLN A N 1
ATOM 755 C CA . GLN A 1 96 ? 5.067 2.346 5.709 1.00 84.62 96 GLN A CA 1
ATOM 756 C C . GLN A 1 96 ? 3.546 2.336 5.523 1.00 84.62 96 GLN A C 1
ATOM 758 O O . GLN A 1 96 ? 2.851 2.946 6.327 1.00 84.62 96 GLN A O 1
ATOM 763 N N . LEU A 1 97 ? 3.031 1.589 4.540 1.00 82.31 97 LEU A N 1
ATOM 764 C CA . LEU A 1 97 ? 1.586 1.434 4.321 1.00 82.31 97 LEU A CA 1
ATOM 765 C C . LEU A 1 97 ? 0.879 0.863 5.557 1.00 82.31 97 LEU A C 1
ATOM 767 O O . LEU A 1 97 ? -0.108 1.420 6.016 1.00 82.31 97 LEU A O 1
ATOM 771 N N . CYS A 1 98 ? 1.445 -0.171 6.183 1.00 82.06 98 CYS A N 1
ATOM 772 C CA . CYS A 1 98 ? 0.898 -0.754 7.412 1.00 82.06 98 CYS A CA 1
ATOM 773 C C . CYS A 1 98 ? 0.963 0.180 8.632 1.00 82.06 98 CYS A C 1
ATOM 775 O O . CYS A 1 98 ? 0.408 -0.167 9.678 1.00 82.06 98 CYS A O 1
ATOM 777 N N . SER A 1 99 ? 1.651 1.318 8.520 1.00 83.31 99 SER A N 1
ATOM 778 C CA . SER A 1 99 ? 1.755 2.341 9.564 1.00 83.31 99 SER A CA 1
ATOM 779 C C . SER A 1 99 ? 0.815 3.533 9.334 1.00 83.31 99 SER A C 1
ATOM 781 O O . SER A 1 99 ? 0.717 4.375 10.219 1.00 83.31 99 SER A O 1
ATOM 783 N N . SER A 1 100 ? 0.149 3.626 8.176 1.00 86.12 100 SER A N 1
ATOM 784 C CA . SER A 1 100 ? -0.825 4.685 7.865 1.00 86.12 100 SER A CA 1
ATOM 785 C C . SER A 1 100 ? -2.212 4.295 8.369 1.00 86.12 100 SER A C 1
ATOM 787 O O . SER A 1 100 ? -2.710 3.220 8.049 1.00 86.12 100 SER A O 1
ATOM 789 N N . GLU A 1 101 ? -2.842 5.169 9.153 1.00 84.94 101 GLU A N 1
ATOM 790 C CA . GLU A 1 101 ? -4.208 4.961 9.647 1.00 84.94 101 GLU A CA 1
ATOM 791 C C . GLU A 1 101 ? -5.243 5.157 8.532 1.00 84.94 101 GLU A C 1
ATOM 793 O O . GLU A 1 101 ? -6.218 4.409 8.468 1.00 84.94 101 GLU A O 1
ATOM 798 N N . GLU A 1 102 ? -4.990 6.082 7.597 1.00 83.94 102 GLU A N 1
ATOM 799 C CA . GLU A 1 102 ? -5.857 6.323 6.436 1.00 83.94 102 GLU A CA 1
ATOM 800 C C . GLU A 1 102 ? -5.973 5.068 5.560 1.00 83.94 102 GLU A C 1
ATOM 802 O O . GLU A 1 102 ? -7.048 4.719 5.067 1.00 83.94 102 GLU A O 1
ATOM 807 N N . PHE A 1 103 ? -4.862 4.343 5.416 1.00 82.62 103 PHE A N 1
ATOM 808 C CA . PHE A 1 103 ? -4.817 3.076 4.698 1.00 82.62 103 PHE A CA 1
ATOM 809 C C . PHE A 1 103 ? -5.742 2.020 5.334 1.00 82.62 103 PHE A C 1
ATOM 811 O O . PHE A 1 103 ? -6.478 1.308 4.636 1.00 82.62 103 PHE A O 1
ATOM 818 N N . TRP A 1 104 ? -5.726 1.909 6.665 1.00 82.44 104 TRP A N 1
ATOM 819 C CA . TRP A 1 104 ? -6.545 0.936 7.391 1.00 82.44 104 TRP A CA 1
ATOM 820 C C . TRP A 1 104 ? -8.025 1.301 7.376 1.00 82.44 104 TRP A C 1
ATOM 822 O O . TRP A 1 104 ? -8.859 0.417 7.178 1.00 82.44 104 TRP A O 1
ATOM 832 N N . GLU A 1 105 ? -8.352 2.587 7.491 1.00 84.88 105 GLU A N 1
ATOM 833 C CA . GLU A 1 105 ? -9.714 3.088 7.316 1.00 84.88 105 GLU A CA 1
ATOM 834 C C . GLU A 1 105 ? -10.280 2.679 5.954 1.00 84.88 105 GLU A C 1
ATOM 836 O O . GLU A 1 105 ? -11.361 2.093 5.859 1.00 84.88 105 GLU A O 1
ATOM 841 N N . GLN A 1 106 ? -9.518 2.933 4.889 1.00 82.75 106 GLN A N 1
ATOM 842 C CA . GLN A 1 106 ? -9.939 2.635 3.527 1.00 82.75 106 GLN A CA 1
ATOM 843 C C . GLN A 1 106 ? -10.114 1.127 3.297 1.00 82.75 106 GLN A C 1
ATOM 845 O O . GLN A 1 106 ? -11.049 0.708 2.612 1.00 82.75 106 GLN A O 1
ATOM 850 N N . THR A 1 107 ? -9.263 0.307 3.918 1.00 78.69 107 THR A N 1
ATOM 851 C CA . THR A 1 107 ? -9.363 -1.159 3.875 1.00 78.69 107 THR A CA 1
ATOM 852 C C . THR A 1 107 ? -10.622 -1.663 4.590 1.00 78.69 107 THR A C 1
ATOM 854 O O . THR A 1 107 ? -11.327 -2.523 4.058 1.00 78.69 107 THR A O 1
ATOM 857 N N . VAL A 1 108 ? -10.948 -1.111 5.765 1.00 76.44 108 VAL A N 1
ATOM 858 C CA . VAL A 1 108 ? -12.158 -1.468 6.528 1.00 76.44 108 VAL A CA 1
ATOM 859 C C . VAL A 1 108 ? -13.419 -1.028 5.790 1.00 76.44 108 VAL A C 1
ATOM 861 O O . VAL A 1 108 ? -14.327 -1.840 5.628 1.00 76.44 108 VAL A O 1
ATOM 864 N N . ARG A 1 109 ? -13.465 0.210 5.279 1.00 78.50 109 ARG A N 1
ATOM 865 C CA . ARG A 1 109 ? -14.597 0.726 4.488 1.00 78.50 109 ARG A CA 1
ATOM 866 C C . ARG A 1 109 ? -14.821 -0.071 3.196 1.00 78.50 109 ARG A C 1
ATOM 868 O O . ARG A 1 109 ? -15.955 -0.196 2.757 1.00 78.50 109 ARG A O 1
ATOM 875 N N . MET A 1 110 ? -13.767 -0.639 2.598 1.00 73.00 110 MET A N 1
ATOM 876 C CA . MET A 1 110 ? -13.900 -1.549 1.449 1.00 73.00 110 MET A CA 1
ATOM 877 C C . MET A 1 110 ? -14.528 -2.902 1.808 1.00 73.00 110 MET A C 1
ATOM 879 O O . MET A 1 110 ? -15.142 -3.529 0.951 1.00 73.00 110 MET A O 1
ATOM 883 N N . HIS A 1 111 ? -14.336 -3.385 3.038 1.00 67.12 111 HIS A N 1
ATOM 884 C CA . HIS A 1 111 ? -14.899 -4.661 3.500 1.00 67.12 111 HIS A CA 1
ATOM 885 C C . HIS A 1 111 ? -16.303 -4.492 4.072 1.00 67.12 111 HIS A C 1
ATOM 887 O O . HIS A 1 111 ? -17.138 -5.388 3.956 1.00 67.12 111 HIS A O 1
ATOM 893 N N . TRP A 1 112 ? -16.540 -3.378 4.765 1.00 66.25 112 TRP A N 1
ATOM 894 C CA . TRP A 1 112 ? -17.790 -3.061 5.440 1.00 66.25 112 TRP A CA 1
ATOM 895 C C . TRP A 1 112 ? -18.417 -1.863 4.724 1.00 66.25 112 TRP A C 1
ATOM 897 O O . TRP A 1 112 ? -18.115 -0.720 5.058 1.00 66.25 112 TRP A O 1
ATOM 907 N N . ASP A 1 113 ? -19.319 -2.139 3.771 1.00 59.41 113 ASP A N 1
ATOM 908 C CA . ASP A 1 113 ? -20.066 -1.129 2.992 1.00 59.41 113 ASP A CA 1
ATOM 909 C C . ASP A 1 113 ? -20.726 -0.051 3.876 1.00 59.41 113 ASP A C 1
ATOM 911 O O . ASP A 1 113 ? -21.011 1.061 3.434 1.00 59.41 113 ASP A O 1
ATOM 915 N N . THR A 1 114 ? -20.990 -0.361 5.148 1.00 68.75 114 THR A N 1
ATOM 916 C CA . THR A 1 114 ? -21.383 0.617 6.165 1.00 68.75 114 THR A CA 1
ATOM 917 C C . THR A 1 114 ? -20.673 0.298 7.474 1.00 68.75 114 THR A C 1
ATOM 919 O O . THR A 1 114 ? -20.968 -0.706 8.124 1.00 68.75 114 THR A O 1
ATOM 922 N N . VAL A 1 115 ? -19.733 1.157 7.867 1.00 73.19 115 VAL A N 1
ATOM 923 C CA . VAL A 1 115 ? -19.069 1.068 9.170 1.00 73.19 115 VAL A CA 1
ATOM 924 C C . VAL A 1 115 ? -20.039 1.600 10.237 1.00 73.19 115 VAL A C 1
ATOM 926 O O . VAL A 1 115 ? -20.510 2.729 10.113 1.00 73.19 115 VAL A O 1
ATOM 929 N N . PRO A 1 116 ? -20.409 0.809 11.261 1.00 76.75 116 PRO A N 1
ATOM 930 C CA . PRO A 1 116 ? -21.263 1.286 12.347 1.00 76.75 116 PRO A CA 1
ATOM 931 C C . PRO A 1 116 ? -20.587 2.418 13.130 1.00 76.75 116 PRO A C 1
ATOM 933 O O . PRO A 1 116 ? -19.393 2.330 13.405 1.00 76.75 116 PRO A O 1
ATOM 936 N N . ALA A 1 117 ? -21.359 3.405 13.597 1.00 77.94 117 ALA A N 1
ATOM 937 C CA . ALA A 1 117 ? -20.842 4.529 14.394 1.00 77.94 117 ALA A CA 1
ATOM 938 C C . ALA A 1 117 ? -20.037 4.080 15.633 1.00 77.94 117 ALA A C 1
ATOM 940 O O . ALA A 1 117 ? -19.051 4.704 15.998 1.00 77.94 117 ALA A O 1
ATOM 941 N N . GLU A 1 118 ? -20.408 2.942 16.232 1.00 72.50 118 GLU A N 1
ATOM 942 C CA . GLU A 1 118 ? -19.700 2.333 17.372 1.00 72.50 118 GLU A CA 1
ATOM 943 C C . GLU A 1 118 ? -18.260 1.894 17.029 1.00 72.50 118 GLU A C 1
ATOM 945 O O . GLU A 1 118 ? -17.403 1.815 17.907 1.00 72.50 118 GLU A O 1
ATOM 950 N N . VAL A 1 119 ? -17.999 1.555 15.764 1.00 76.00 119 VAL A N 1
ATOM 951 C CA . VAL A 1 119 ? -16.687 1.108 15.266 1.00 76.00 119 VAL A CA 1
ATOM 952 C C . VAL A 1 119 ? -15.840 2.310 14.867 1.00 76.00 119 VAL A C 1
ATOM 954 O O . VAL A 1 119 ? -14.630 2.288 15.063 1.00 76.00 119 VAL A O 1
ATOM 957 N N . GLU A 1 120 ? -16.478 3.362 14.361 1.00 83.31 120 GLU A N 1
ATOM 958 C CA . GLU A 1 120 ? -15.833 4.633 14.030 1.00 83.31 120 GLU A CA 1
ATOM 959 C C . GLU A 1 120 ? -15.369 5.359 15.302 1.00 83.31 120 GLU A C 1
ATOM 961 O O . GLU A 1 120 ? -14.202 5.718 15.401 1.00 83.31 120 GLU A O 1
ATOM 966 N N . GLU A 1 121 ? -16.206 5.411 16.345 1.00 80.56 121 GLU A N 1
ATOM 967 C CA . GLU A 1 121 ? -15.826 5.921 17.675 1.00 80.56 121 GLU A CA 1
ATOM 968 C C . GLU A 1 121 ? -14.651 5.122 18.280 1.00 80.56 121 GLU A C 1
ATOM 970 O O . GLU A 1 121 ? -13.734 5.679 18.880 1.00 80.56 121 GLU A O 1
ATOM 975 N N . LEU A 1 122 ? -14.624 3.798 18.079 1.00 77.25 122 LEU A N 1
ATOM 976 C CA . LEU A 1 122 ? -13.508 2.958 18.524 1.00 77.25 122 LEU A CA 1
ATOM 977 C C . LEU A 1 122 ? -12.223 3.215 17.721 1.00 77.25 122 LEU A C 1
ATOM 979 O O . LEU A 1 122 ? -11.125 3.114 18.273 1.00 77.25 122 LEU A O 1
ATOM 983 N N . ALA A 1 123 ? -12.350 3.526 16.431 1.00 84.56 123 ALA A N 1
ATOM 984 C CA . ALA A 1 123 ? -11.221 3.865 15.576 1.00 84.56 123 ALA A CA 1
ATOM 985 C C . ALA A 1 123 ? -10.638 5.237 15.924 1.00 84.56 123 ALA A C 1
ATOM 987 O O . ALA A 1 123 ? -9.421 5.389 15.899 1.00 84.56 123 ALA A O 1
ATOM 988 N N . GLU A 1 124 ? -11.468 6.199 16.325 1.00 83.50 124 GLU A N 1
ATOM 989 C CA . GLU A 1 124 ? -11.000 7.487 16.848 1.00 83.50 124 GLU A CA 1
ATOM 990 C C . GLU A 1 124 ? -10.210 7.325 18.157 1.00 83.50 124 GLU A C 1
ATOM 992 O O . GLU A 1 124 ? -9.200 7.998 18.361 1.00 83.50 124 GLU A O 1
ATOM 997 N N . GLU A 1 125 ? -10.620 6.399 19.032 1.00 80.06 125 GLU A N 1
ATOM 998 C CA . GLU A 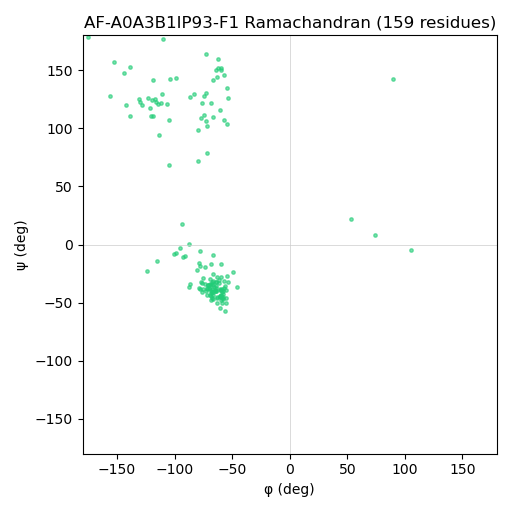1 125 ? -9.932 6.141 20.305 1.00 80.06 125 GLU A CA 1
ATOM 999 C C . GLU A 1 125 ? -8.629 5.337 20.149 1.00 80.06 125 GLU A C 1
ATOM 1001 O O . GLU A 1 125 ? -7.651 5.592 20.856 1.00 80.06 125 GLU A O 1
ATOM 1006 N N . LEU A 1 126 ? -8.623 4.314 19.288 1.00 77.50 126 LEU A N 1
ATOM 1007 C CA . LEU A 1 126 ? -7.553 3.307 19.235 1.00 77.50 126 LEU A CA 1
ATOM 1008 C C . LEU A 1 126 ? -6.756 3.306 17.927 1.00 77.50 126 LEU A C 1
ATOM 1010 O O . LEU A 1 126 ? -5.696 2.681 17.884 1.00 77.50 126 LEU A O 1
ATOM 1014 N N . GLY A 1 127 ? -7.237 3.968 16.881 1.00 84.00 127 GLY A N 1
ATOM 1015 C CA . GLY A 1 127 ? -6.720 3.876 15.518 1.00 84.00 127 GLY A CA 1
ATOM 1016 C C . GLY A 1 127 ? -7.390 2.765 14.705 1.00 84.00 127 GLY A C 1
ATOM 1017 O O . GLY A 1 127 ? -7.652 1.661 15.200 1.00 84.00 127 GLY A O 1
ATOM 1018 N N . TRP A 1 128 ? -7.612 3.041 13.421 1.00 83.50 128 TRP A N 1
ATOM 1019 C CA . TRP A 1 128 ? -8.127 2.112 12.415 1.00 83.50 128 TRP A CA 1
ATOM 1020 C C . TRP A 1 128 ? -7.284 0.855 12.284 1.00 83.50 128 TRP A C 1
ATOM 1022 O O . TRP A 1 128 ? -7.833 -0.236 12.117 1.00 83.50 128 TRP A O 1
ATOM 1032 N N . ARG A 1 129 ? -5.961 0.974 12.433 1.00 79.00 129 ARG A N 1
ATOM 1033 C CA . ARG A 1 129 ? -5.075 -0.186 12.507 1.00 79.00 129 ARG A CA 1
ATOM 1034 C C . ARG A 1 129 ? -5.522 -1.104 13.638 1.00 79.00 129 ARG A C 1
ATOM 1036 O O . ARG A 1 129 ? -5.863 -2.256 13.410 1.00 79.00 129 ARG A O 1
ATOM 1043 N N . ASN A 1 130 ? -5.599 -0.614 14.867 1.00 77.44 130 ASN A N 1
ATOM 1044 C CA . ASN A 1 130 ? -5.965 -1.466 15.999 1.00 77.44 130 ASN A CA 1
ATOM 1045 C C . ASN A 1 130 ? -7.398 -2.014 15.886 1.00 77.44 130 ASN A C 1
ATOM 1047 O O . ASN A 1 130 ? -7.642 -3.156 16.278 1.00 77.44 130 ASN A O 1
ATOM 1051 N N . VAL A 1 131 ? -8.326 -1.269 15.286 1.00 78.06 131 VAL A N 1
ATOM 1052 C CA . VAL A 1 131 ? -9.674 -1.770 14.967 1.00 78.06 131 VAL A CA 1
ATOM 1053 C C . VAL A 1 131 ? -9.632 -2.912 13.947 1.00 78.06 131 VAL A C 1
ATOM 1055 O O . VAL A 1 131 ? -10.320 -3.910 14.130 1.00 78.06 131 VAL A O 1
ATOM 1058 N N . PHE A 1 132 ? -8.780 -2.842 12.925 1.00 73.00 132 PHE A N 1
ATOM 1059 C CA . PHE A 1 132 ? -8.588 -3.940 11.974 1.00 73.00 132 PHE A CA 1
ATOM 1060 C C . PHE A 1 132 ? -7.932 -5.175 12.623 1.00 73.00 132 PHE A C 1
ATOM 1062 O O . PHE A 1 132 ? -8.333 -6.308 12.361 1.00 73.00 132 PHE A O 1
ATOM 1069 N N . PHE A 1 133 ? -6.934 -4.966 13.494 1.00 68.81 133 PHE A N 1
ATOM 1070 C CA . PHE A 1 133 ? -6.195 -6.038 14.181 1.00 68.81 133 PHE A CA 1
ATOM 1071 C C . PHE A 1 133 ? -6.948 -6.643 15.378 1.00 68.81 133 PHE A C 1
ATOM 1073 O O . PHE A 1 133 ? -6.584 -7.726 15.848 1.00 68.81 133 PHE A O 1
ATOM 1080 N N . THR A 1 134 ? -7.992 -5.990 15.891 1.00 66.50 134 THR A N 1
ATOM 1081 C CA . THR A 1 134 ? -8.811 -6.556 16.968 1.00 66.50 134 THR A CA 1
ATOM 1082 C C . THR A 1 134 ? -9.712 -7.655 16.412 1.00 66.50 134 THR A C 1
ATOM 1084 O O . THR A 1 134 ? -10.420 -7.498 15.422 1.00 66.50 134 THR A O 1
ATOM 1087 N N . ASN A 1 135 ? -9.662 -8.832 17.044 1.00 59.25 135 ASN A N 1
ATOM 1088 C CA . ASN A 1 135 ? -10.378 -10.021 16.583 1.00 59.25 135 ASN A CA 1
ATOM 1089 C C . ASN A 1 135 ? -11.881 -9.707 16.421 1.00 59.25 135 ASN A C 1
ATOM 1091 O O . ASN A 1 135 ? -12.474 -9.141 17.340 1.00 59.25 135 ASN A O 1
ATOM 1095 N N . LYS A 1 136 ? -12.528 -10.128 15.319 1.00 53.38 136 LYS A N 1
ATOM 1096 C CA . LYS A 1 136 ? -13.990 -9.984 15.116 1.00 53.38 136 LYS A CA 1
ATOM 1097 C C . LYS A 1 136 ? -14.808 -10.399 16.354 1.00 53.38 136 LYS A C 1
ATOM 1099 O O . LYS A 1 136 ? -15.796 -9.747 16.684 1.00 53.38 136 LYS A O 1
ATOM 1104 N N . LEU A 1 137 ? -14.373 -11.432 17.086 1.00 45.28 137 LEU A N 1
ATOM 1105 C CA . LEU A 1 137 ? -14.976 -11.865 18.356 1.00 45.28 137 LEU A CA 1
ATOM 1106 C C . LEU A 1 137 ? -14.703 -10.902 19.522 1.00 45.28 137 LEU A C 1
ATOM 1108 O O . LEU A 1 137 ? -15.579 -10.707 20.361 1.00 45.28 137 LEU A O 1
ATOM 1112 N N . GLN A 1 138 ? -13.510 -10.306 19.602 1.00 53.16 138 GLN A N 1
ATOM 1113 C CA . GLN A 1 138 ? -13.180 -9.289 20.610 1.00 53.16 138 GLN A CA 1
ATOM 1114 C C . GLN A 1 138 ? -13.954 -7.992 20.367 1.00 53.16 138 GLN A C 1
ATOM 1116 O O . GLN A 1 138 ? -14.500 -7.456 21.329 1.00 53.16 138 GLN A O 1
ATOM 1121 N N . LEU A 1 139 ? -14.081 -7.560 19.109 1.00 56.62 139 LEU A N 1
ATOM 1122 C CA . LEU A 1 139 ? -14.919 -6.431 18.702 1.00 56.62 139 LEU A CA 1
ATOM 1123 C C . LEU A 1 139 ? -16.382 -6.670 19.092 1.00 56.62 139 LEU A C 1
ATOM 1125 O O . LEU A 1 139 ? -16.961 -5.860 19.812 1.00 56.62 139 LEU A O 1
ATOM 1129 N N . GLN A 1 140 ? -16.959 -7.831 18.756 1.00 52.91 140 GLN A N 1
ATOM 1130 C CA . GLN A 1 140 ? -18.323 -8.175 19.187 1.00 52.91 140 GLN A CA 1
ATOM 1131 C C . GLN A 1 140 ? -18.484 -8.195 20.717 1.00 52.91 140 GLN A C 1
ATOM 1133 O O . GLN A 1 140 ? -19.483 -7.700 21.243 1.00 52.91 140 GLN A O 1
ATOM 1138 N N . LYS A 1 141 ? -17.502 -8.725 21.461 1.00 54.00 141 LYS A N 1
ATOM 1139 C CA . LYS A 1 141 ? -17.545 -8.758 22.934 1.00 54.00 141 LYS A CA 1
ATOM 1140 C C . LYS A 1 141 ? -17.411 -7.362 23.549 1.00 54.00 141 LYS A C 1
ATOM 1142 O O . LYS A 1 141 ? -18.061 -7.088 24.555 1.00 54.00 141 LYS A O 1
ATOM 1147 N N . GLN A 1 142 ? -16.579 -6.490 22.981 1.00 59.22 142 GLN A N 1
ATOM 1148 C CA . GLN A 1 142 ? -16.410 -5.106 23.434 1.00 59.22 142 GLN A CA 1
ATOM 1149 C C . GLN A 1 142 ? -17.657 -4.268 23.146 1.00 59.22 142 GLN A C 1
ATOM 1151 O O . GLN A 1 142 ? -18.132 -3.587 24.054 1.00 59.22 142 GLN A O 1
ATOM 1156 N N . ILE A 1 143 ? -18.247 -4.405 21.957 1.00 61.72 143 ILE A N 1
ATOM 1157 C CA . ILE A 1 143 ? -19.522 -3.771 21.592 1.00 61.72 143 ILE A CA 1
ATOM 1158 C C . ILE A 1 143 ? -20.641 -4.234 22.539 1.00 61.72 143 ILE A C 1
ATOM 1160 O O . ILE A 1 143 ? -21.354 -3.417 23.119 1.00 61.72 143 ILE A O 1
ATOM 1164 N N . SER A 1 144 ? -20.752 -5.546 22.785 1.00 63.62 144 SER A N 1
ATOM 1165 C CA . SER A 1 144 ? -21.736 -6.108 23.722 1.00 63.62 144 SER A CA 1
ATOM 1166 C C . SER A 1 144 ? -21.563 -5.574 25.154 1.00 63.62 144 SER A C 1
ATOM 1168 O O . SER A 1 144 ? -22.542 -5.173 25.787 1.00 63.62 144 SER A O 1
ATOM 1170 N N . ARG A 1 145 ? -20.323 -5.492 25.657 1.00 67.31 145 ARG A N 1
ATOM 1171 C CA . ARG A 1 145 ? -20.016 -4.928 26.985 1.00 67.31 145 ARG A CA 1
ATOM 1172 C C . ARG A 1 145 ? -20.335 -3.433 27.078 1.00 67.31 145 ARG A C 1
ATOM 1174 O O . ARG A 1 145 ? -20.837 -2.989 28.109 1.00 67.31 145 ARG A O 1
ATOM 1181 N N . ARG A 1 146 ? -20.071 -2.659 26.018 1.00 64.44 146 ARG A N 1
ATOM 1182 C CA . ARG A 1 146 ? -20.387 -1.221 25.957 1.00 64.44 146 ARG A CA 1
ATOM 1183 C C . ARG A 1 146 ? -21.903 -0.978 25.952 1.00 64.44 146 ARG A C 1
ATOM 1185 O O . ARG A 1 146 ? -22.366 -0.145 26.726 1.00 64.44 146 ARG A O 1
ATOM 1192 N N . LYS A 1 147 ? -22.696 -1.780 25.224 1.00 65.94 147 LYS A N 1
ATOM 1193 C CA . LYS A 1 147 ? -24.177 -1.721 25.266 1.00 65.94 147 LYS A CA 1
ATOM 1194 C C . LYS A 1 147 ? -24.745 -1.950 26.669 1.00 65.94 147 LYS A C 1
ATOM 1196 O O . LYS A 1 147 ? -25.623 -1.207 27.101 1.00 65.94 147 LYS A O 1
ATOM 1201 N N . GLN A 1 148 ? -24.204 -2.920 27.408 1.00 59.09 148 GLN A N 1
ATOM 1202 C CA . GLN A 1 148 ? -24.609 -3.176 28.798 1.00 59.09 148 GLN A CA 1
ATOM 1203 C C . GLN A 1 148 ? -24.231 -2.026 29.746 1.00 59.09 148 GLN A C 1
ATOM 1205 O O . GLN A 1 148 ? -24.985 -1.716 30.669 1.00 59.09 148 GLN A O 1
ATOM 1210 N N . ARG A 1 149 ? -23.092 -1.361 29.512 1.00 61.28 149 ARG A N 1
ATOM 1211 C CA . ARG A 1 149 ? -22.634 -0.209 30.306 1.00 61.28 149 ARG A CA 1
ATOM 1212 C C . ARG A 1 149 ? -23.445 1.065 30.034 1.00 61.28 149 ARG A C 1
ATOM 1214 O O . ARG A 1 149 ? -23.796 1.757 30.983 1.00 61.28 149 ARG A O 1
ATOM 1221 N N . ASN A 1 150 ? -23.814 1.337 28.782 1.00 57.12 150 ASN A N 1
ATOM 1222 C CA . ASN A 1 150 ? -24.680 2.477 28.451 1.00 57.12 150 ASN A CA 1
ATOM 1223 C C . ASN A 1 150 ? -26.122 2.279 28.953 1.00 57.12 150 ASN A C 1
ATOM 1225 O O . ASN A 1 150 ? -26.726 3.229 29.442 1.00 57.12 150 ASN A O 1
ATOM 1229 N N . GLN A 1 151 ? -26.653 1.048 28.940 1.00 55.06 151 GLN A N 1
ATOM 1230 C CA . GLN A 1 151 ? -27.966 0.749 29.538 1.00 55.06 151 GLN A CA 1
ATOM 1231 C C . GLN A 1 151 ? -27.983 0.885 31.069 1.00 55.06 151 GLN A C 1
ATOM 1233 O O . GLN A 1 151 ? -28.982 1.316 31.636 1.00 55.06 151 GLN A O 1
ATOM 1238 N N . SER A 1 152 ? -26.882 0.555 31.750 1.00 54.47 152 SER A N 1
ATOM 1239 C CA . SER A 1 152 ? -26.776 0.695 33.212 1.00 54.47 152 SER A CA 1
ATOM 1240 C C . SER A 1 152 ? -26.459 2.125 33.674 1.00 54.47 152 SER A C 1
ATOM 1242 O O . SER A 1 152 ? -26.792 2.475 34.805 1.00 54.47 152 SER A O 1
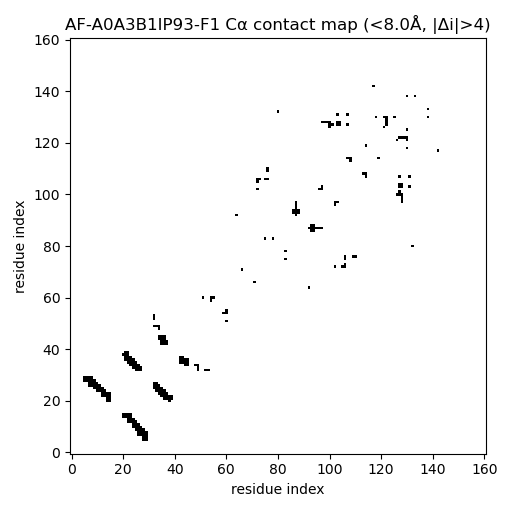ATOM 1244 N N . GLY A 1 153 ? -25.881 2.966 32.808 1.00 52.16 153 GLY A N 1
ATOM 1245 C CA . GLY A 1 153 ? -25.758 4.411 33.028 1.00 52.16 153 GLY A CA 1
ATOM 1246 C C . GLY A 1 153 ? -27.095 5.150 32.896 1.00 52.16 153 GLY A C 1
ATOM 1247 O O . GLY A 1 153 ? -27.440 5.937 33.771 1.00 52.16 153 GLY A O 1
ATOM 1248 N N . ALA A 1 154 ? -27.893 4.822 31.873 1.00 50.81 154 ALA A N 1
ATOM 1249 C CA . ALA A 1 154 ? -29.203 5.441 31.640 1.00 50.81 154 ALA A CA 1
ATOM 1250 C C . ALA A 1 154 ? -30.254 5.108 32.721 1.00 50.81 154 ALA A C 1
ATOM 1252 O O . ALA A 1 154 ? -31.174 5.882 32.954 1.00 50.81 154 ALA A O 1
ATOM 1253 N N . ALA A 1 155 ? -30.115 3.979 33.424 1.00 50.53 155 ALA A N 1
ATOM 1254 C CA . ALA A 1 155 ? -31.032 3.579 34.496 1.00 50.53 155 ALA A CA 1
ATOM 1255 C C . ALA A 1 155 ? -30.805 4.311 35.840 1.00 50.53 155 ALA A C 1
ATOM 1257 O O . ALA A 1 155 ? -31.564 4.090 36.782 1.00 50.53 155 ALA A O 1
ATOM 1258 N N . ARG A 1 156 ? -29.761 5.147 35.962 1.00 48.72 156 ARG A N 1
ATOM 1259 C CA . ARG A 1 156 ? -29.445 5.904 37.191 1.00 48.72 156 ARG A CA 1
ATOM 1260 C C . ARG A 1 156 ? -29.922 7.359 37.183 1.00 48.72 156 ARG A C 1
ATOM 1262 O O . ARG A 1 156 ? -29.856 7.998 38.228 1.00 48.72 156 ARG A O 1
ATOM 1269 N N . GLU A 1 157 ? -30.432 7.861 36.062 1.00 46.06 157 GLU A N 1
ATOM 1270 C CA . GLU A 1 157 ? -30.981 9.216 35.932 1.00 46.06 157 GLU A CA 1
ATOM 1271 C C . GLU A 1 157 ? -32.516 9.180 35.877 1.00 46.06 157 GLU A C 1
ATOM 1273 O O . GLU A 1 157 ? -33.129 9.465 34.855 1.00 46.06 157 GLU A O 1
ATOM 1278 N N . TYR A 1 158 ? -33.157 8.827 36.993 1.00 46.50 158 TYR A N 1
ATOM 1279 C CA . TYR A 1 158 ? -34.543 9.230 37.248 1.00 46.50 158 TYR A CA 1
ATOM 1280 C C . TYR A 1 158 ? -34.628 9.837 38.657 1.00 46.50 158 TYR A C 1
ATOM 1282 O O . TYR A 1 158 ? -34.227 9.168 39.613 1.00 46.50 158 TYR A O 1
ATOM 1290 N N . PRO A 1 159 ? -35.101 11.089 38.810 1.00 51.91 159 PRO A N 1
ATOM 1291 C CA . PRO A 1 159 ? -35.245 11.731 40.112 1.00 51.91 159 PRO A CA 1
ATOM 1292 C C . PRO A 1 159 ? -36.416 11.111 40.878 1.00 51.91 159 PRO A C 1
ATOM 1294 O O . PRO A 1 159 ? -37.519 10.996 40.347 1.00 51.91 159 PRO A O 1
ATOM 1297 N N . THR A 1 160 ? -36.184 10.727 42.130 1.00 50.66 160 THR A N 1
ATOM 1298 C CA . THR A 1 160 ? -37.252 10.557 43.117 1.00 50.66 160 THR A CA 1
ATOM 1299 C C . THR A 1 160 ? -37.673 11.944 43.600 1.00 50.66 160 THR A C 1
ATOM 1301 O O . THR A 1 160 ? -36.888 12.591 44.297 1.00 50.66 160 THR A O 1
ATOM 1304 N N . ASP A 1 161 ? -38.865 12.386 43.195 1.00 44.88 161 ASP A N 1
ATOM 1305 C CA . ASP A 1 161 ? -39.700 13.295 43.999 1.00 44.88 161 ASP A CA 1
ATOM 1306 C C . ASP A 1 161 ? -40.257 12.545 45.223 1.00 44.88 161 ASP A C 1
ATOM 1308 O O . ASP A 1 161 ? -40.584 11.338 45.078 1.00 44.88 161 ASP A O 1
#

Secondary structure (DSSP, 8-state):
-------EEEEEEEEPPTTT--EEEEEEESS-EEEEEEETTEEEE-HHHHHHHHHHHTT-S-HHHHS-HHHHHHHHHTS-HHHHHHHHHH-HHHHHHTT-HHHHHHHHHHH-SS--HHHHHHHHHH-HHHHHHS-HHHHHHHHHHHHHHHHHHHTT-----

Organism: Astyanax mexicanus (NCBI:txid7994)

Mean predicted aligned error: 17.04 Å

Solvent-accessible surface area (backbone atoms only — not comparable to full-atom values): 9544 Å² total; per-residue (Å²): 132,85,76,81,74,72,58,70,77,42,78,51,71,52,66,45,68,84,91,75,53,33,39,39,38,41,40,30,41,89,88,48,59,50,54,41,53,28,53,97,89,43,92,46,78,47,59,68,58,33,53,54,50,47,28,55,74,69,69,70,46,68,62,79,79,69,52,57,68,72,54,52,47,55,56,52,65,74,46,54,74,68,53,48,54,53,49,29,70,74,38,71,66,44,36,50,50,77,68,38,47,69,55,33,43,53,40,49,49,72,73,33,90,70,74,54,70,77,55,52,56,46,22,75,75,62,34,30,50,51,57,69,72,44,48,74,68,53,51,51,51,50,52,53,52,48,54,55,50,55,56,59,55,62,72,68,77,69,86,84,128

Foldseek 3Di:
DDDPPQDFPDWDWDFDDPDQRWTWIWTDGPVFTFIFTDDVPDTDRPVVVRVVVVCVVVVVDPVVLVDDVVVVLVVVLPDDPVVLVVVLVVDVSSVVLLVDLVSLVVSVCVVPVDDDPLLVVVCVVPTSSVSRVQDPVNSVVVVVVVVVVVVVVVVVPDDDD